Protein AF-A0A261BHY6-F1 (afdb_monomer_lite)

pLDDT: mean 87.24, std 13.7, range [40.22, 97.81]

Organism: NCBI:txid1503980

InterPro domains:
  IPR004345 TB2/DP1/HVA22 [PF03134] (85-128)

Sequence (144 aa):
MSKSELEVQVWFVNLIHDQKYITARWAKRYSKITGVEVEMLVKATILFIIGLLIVLKEPHYLANGLLVVVPIILTYLEPSERPATGIMFIYWTLFGVSVVFDRILEYIPLYYIFKLAAFIALFLPPSNPTIELIHKKINNIPEK

Structure (mmCIF, N/CA/C/O backbone):
data_AF-A0A261BHY6-F1
#
_entry.id   AF-A0A261BHY6-F1
#
loop_
_atom_site.group_PDB
_atom_site.id
_atom_site.type_symbol
_atom_site.label_atom_id
_atom_site.label_alt_id
_atom_site.label_comp_id
_atom_site.label_asym_id
_atom_site.label_entity_id
_atom_site.label_seq_id
_atom_site.pdbx_PDB_ins_code
_atom_site.Cartn_x
_atom_site.Cartn_y
_atom_site.Cartn_z
_atom_site.occupancy
_atom_site.B_iso_or_equiv
_atom_site.auth_seq_id
_atom_site.auth_comp_id
_atom_site.auth_asym_id
_atom_site.auth_atom_id
_atom_site.pdbx_PDB_model_num
ATOM 1 N N . MET A 1 1 ? 12.546 16.339 16.538 1.00 58.44 1 MET A N 1
ATOM 2 C CA . MET A 1 1 ? 11.357 15.981 15.748 1.00 58.44 1 MET A CA 1
ATOM 3 C C . MET A 1 1 ? 10.576 17.255 15.497 1.00 58.44 1 MET A C 1
ATOM 5 O O . MET A 1 1 ? 10.274 17.961 16.454 1.00 58.44 1 MET A O 1
ATOM 9 N N . SER A 1 2 ? 10.376 17.620 14.238 1.00 80.62 2 SER A N 1
ATOM 10 C CA . SER A 1 2 ? 9.628 18.816 13.852 1.00 80.62 2 SER A CA 1
ATOM 11 C C . SER A 1 2 ? 8.127 18.615 14.095 1.00 80.62 2 SER A C 1
ATOM 13 O O . SER A 1 2 ? 7.642 17.488 14.209 1.00 80.62 2 SER A O 1
ATOM 15 N N . LYS A 1 3 ? 7.371 19.714 14.187 1.00 74.81 3 LYS A N 1
ATOM 16 C CA . LYS A 1 3 ? 5.918 19.664 14.412 1.00 74.81 3 LYS A CA 1
ATOM 17 C C . LYS A 1 3 ? 5.189 18.842 13.334 1.00 74.81 3 LYS A C 1
ATOM 19 O O . LYS A 1 3 ? 4.287 18.082 13.665 1.00 74.81 3 LYS A O 1
ATOM 24 N N . SER A 1 4 ? 5.627 18.936 12.078 1.00 78.12 4 SER A N 1
ATOM 25 C CA . SER A 1 4 ? 5.055 18.182 10.956 1.00 78.12 4 SER A CA 1
ATOM 26 C C . SER A 1 4 ? 5.331 16.676 11.037 1.00 78.12 4 SER A C 1
ATOM 28 O O . SER A 1 4 ? 4.453 15.878 10.724 1.00 78.12 4 SER A O 1
ATOM 30 N N . GLU A 1 5 ? 6.517 16.262 11.492 1.00 77.81 5 GLU A N 1
ATOM 31 C CA . GLU A 1 5 ? 6.839 14.839 11.693 1.00 77.81 5 GLU A CA 1
ATOM 32 C C . GLU A 1 5 ? 5.929 14.196 12.748 1.00 77.81 5 GLU A C 1
ATOM 34 O O . GLU A 1 5 ? 5.466 13.070 12.564 1.00 77.81 5 GLU A O 1
ATOM 39 N N . LEU A 1 6 ? 5.642 14.921 13.834 1.00 82.94 6 LEU A N 1
ATOM 40 C CA . LEU A 1 6 ? 4.745 14.455 14.892 1.00 82.94 6 LEU A CA 1
ATOM 41 C C . LEU A 1 6 ? 3.302 14.305 14.381 1.00 82.94 6 LEU A C 1
ATOM 43 O O . LEU A 1 6 ? 2.653 13.303 14.671 1.00 82.94 6 LEU A O 1
ATOM 47 N N . GLU A 1 7 ? 2.814 15.263 13.588 1.00 82.56 7 GLU A N 1
ATOM 48 C CA . GLU A 1 7 ? 1.474 15.214 12.983 1.00 82.56 7 GLU A CA 1
ATOM 49 C C . GLU A 1 7 ? 1.303 13.990 12.071 1.00 82.56 7 GLU A C 1
ATOM 51 O O . GLU A 1 7 ? 0.303 13.277 12.169 1.00 82.56 7 GLU A O 1
ATOM 56 N N . VAL A 1 8 ? 2.306 13.690 11.239 1.00 80.88 8 VAL A N 1
ATOM 57 C CA . VAL A 1 8 ? 2.289 12.515 10.355 1.00 80.88 8 VAL A CA 1
ATOM 58 C C . VAL A 1 8 ? 2.283 11.213 11.158 1.00 80.88 8 VAL A C 1
ATOM 60 O O . VAL A 1 8 ? 1.516 10.306 10.837 1.00 80.88 8 VAL A O 1
ATOM 63 N N . GLN A 1 9 ? 3.092 11.112 12.217 1.00 83.69 9 GLN A N 1
ATOM 64 C CA . GLN A 1 9 ? 3.111 9.919 13.070 1.00 83.69 9 GLN A CA 1
ATOM 65 C C . GLN A 1 9 ? 1.760 9.677 13.743 1.00 83.69 9 GLN A C 1
ATOM 67 O O . GLN A 1 9 ? 1.243 8.563 13.686 1.00 83.69 9 GLN A O 1
ATOM 72 N N . VAL A 1 10 ? 1.161 10.717 14.330 1.00 86.94 10 VAL A N 1
ATOM 73 C CA . VAL A 1 10 ? -0.161 10.619 14.967 1.00 86.94 10 VAL A CA 1
ATOM 74 C C . VAL A 1 10 ? -1.222 10.207 13.950 1.00 86.94 10 VAL A C 1
ATOM 76 O O . VAL A 1 10 ? -2.037 9.330 14.232 1.00 86.94 10 VAL A O 1
ATOM 79 N N . TRP A 1 11 ? -1.190 10.783 12.746 1.00 87.31 11 TRP A N 1
ATOM 80 C CA . TRP A 1 11 ? -2.102 10.399 11.674 1.00 87.31 11 TRP A CA 1
ATOM 81 C C . TRP A 1 11 ? -1.965 8.916 11.294 1.00 87.31 11 TRP A C 1
ATOM 83 O O . TRP A 1 11 ? -2.973 8.213 11.219 1.00 87.31 11 TRP A O 1
ATOM 93 N N . PHE A 1 12 ? -0.737 8.411 11.130 1.00 86.62 12 PHE A N 1
ATOM 94 C CA . PHE A 1 12 ? -0.500 6.993 10.843 1.00 86.62 12 PHE A CA 1
ATOM 95 C C . PHE A 1 12 ? -0.985 6.079 11.972 1.00 86.62 12 PHE A C 1
ATOM 97 O O . PHE A 1 12 ? -1.636 5.073 11.695 1.00 86.62 12 PHE A O 1
ATOM 104 N N . VAL A 1 13 ? -0.703 6.423 13.234 1.00 89.88 13 VAL A N 1
ATOM 105 C CA . VAL A 1 13 ? -1.152 5.644 14.401 1.00 89.88 13 VAL A CA 1
ATOM 106 C C . VAL A 1 13 ? -2.677 5.591 14.466 1.00 89.88 13 VAL A C 1
ATOM 108 O O . VAL A 1 13 ? -3.242 4.523 14.708 1.00 89.88 13 VAL A O 1
ATOM 111 N N . ASN A 1 14 ? -3.353 6.707 14.190 1.00 91.06 14 ASN A N 1
ATOM 112 C CA . ASN A 1 14 ? -4.811 6.741 14.117 1.00 91.06 14 ASN A CA 1
ATOM 113 C C . ASN A 1 14 ? -5.331 5.844 12.988 1.00 91.06 14 ASN A C 1
ATOM 115 O O . ASN A 1 14 ? -6.257 5.065 13.207 1.00 91.06 14 ASN A O 1
ATOM 119 N N . LEU A 1 15 ? -4.705 5.892 11.809 1.00 90.25 15 LEU A N 1
ATOM 120 C CA . LEU A 1 15 ? -5.120 5.105 10.649 1.00 90.25 15 LEU A CA 1
ATOM 121 C C . LEU A 1 15 ? -5.040 3.593 10.900 1.00 90.25 15 LEU A C 1
ATOM 123 O O . LEU A 1 15 ? -5.982 2.868 10.590 1.00 90.25 15 LEU A O 1
ATOM 127 N N . ILE A 1 16 ? -3.941 3.103 11.482 1.00 93.06 16 ILE A N 1
ATOM 128 C CA . ILE A 1 16 ? -3.753 1.660 11.728 1.00 93.06 16 ILE A CA 1
ATOM 129 C C . ILE A 1 16 ? -4.654 1.116 12.848 1.00 93.06 16 ILE A C 1
ATOM 131 O O . ILE A 1 16 ? -4.817 -0.099 12.965 1.00 93.06 16 ILE A O 1
ATOM 135 N N . HIS A 1 17 ? -5.233 1.994 13.673 1.00 94.00 17 HIS A N 1
ATOM 136 C CA . HIS A 1 17 ? -6.181 1.622 14.723 1.00 94.00 17 HIS A CA 1
ATOM 137 C C . HIS A 1 17 ? -7.643 1.847 14.317 1.00 94.00 17 HIS A C 1
ATOM 139 O O . HIS A 1 17 ? -8.530 1.234 14.921 1.00 94.00 17 HIS A O 1
ATOM 145 N N . ASP A 1 18 ? -7.908 2.647 13.281 1.00 93.06 18 ASP A N 1
ATOM 146 C CA . ASP A 1 18 ? -9.252 2.931 12.785 1.00 93.06 18 ASP A CA 1
ATOM 147 C C . ASP A 1 18 ? -9.890 1.684 12.155 1.00 93.06 18 ASP A C 1
ATOM 149 O O . ASP A 1 18 ? -9.636 1.312 11.011 1.00 93.06 18 ASP A O 1
ATOM 153 N N . GLN A 1 19 ? -10.772 1.041 12.924 1.00 92.62 19 GLN A N 1
ATOM 154 C CA . GLN A 1 19 ? -11.451 -0.201 12.546 1.00 92.62 19 GLN A CA 1
ATOM 155 C C . GLN A 1 19 ? -12.427 -0.040 11.373 1.00 92.62 19 GLN A C 1
ATOM 157 O O . GLN A 1 19 ? -12.955 -1.048 10.889 1.00 92.62 19 GLN A O 1
ATOM 162 N N . LYS A 1 20 ? -12.636 1.192 10.889 1.00 91.06 20 LYS A N 1
ATOM 163 C CA . LYS A 1 20 ? -13.250 1.440 9.588 1.00 91.06 20 LYS A CA 1
ATOM 164 C C . LYS A 1 20 ? -12.496 0.724 8.466 1.00 91.06 20 LYS A C 1
ATOM 166 O O . LYS A 1 20 ? -13.158 0.257 7.549 1.00 91.06 20 LYS A O 1
ATOM 171 N N . TYR A 1 21 ? -11.168 0.602 8.555 1.00 91.00 21 TYR A N 1
ATOM 172 C CA . TYR A 1 21 ? -10.341 -0.002 7.509 1.00 91.00 21 TYR A CA 1
ATOM 173 C C . TYR A 1 21 ? -10.043 -1.487 7.759 1.00 91.00 21 TYR A C 1
ATOM 175 O O . TYR A 1 21 ? -9.700 -1.895 8.876 1.00 91.00 21 TYR A O 1
ATOM 183 N N . ILE A 1 22 ? -10.094 -2.306 6.706 1.00 92.38 22 ILE A N 1
ATOM 184 C CA . ILE A 1 22 ? -9.840 -3.752 6.765 1.00 92.38 22 ILE A CA 1
ATOM 185 C C . ILE A 1 22 ? -8.436 -4.065 7.283 1.00 92.38 22 ILE A C 1
ATOM 187 O O . ILE A 1 22 ? -8.251 -5.012 8.047 1.00 92.38 22 ILE A O 1
ATOM 191 N N . THR A 1 23 ? -7.449 -3.244 6.932 1.00 92.25 23 THR A N 1
ATOM 192 C CA . THR A 1 23 ? -6.058 -3.391 7.378 1.00 92.25 23 THR A CA 1
ATOM 193 C C . THR A 1 23 ? -5.926 -3.239 8.894 1.00 92.25 23 THR A C 1
ATOM 195 O O . THR A 1 23 ? -5.244 -4.041 9.533 1.00 92.25 23 THR A O 1
ATOM 198 N N . ALA A 1 24 ? -6.642 -2.287 9.497 1.00 94.38 24 ALA A N 1
ATOM 199 C CA . ALA A 1 24 ? -6.687 -2.092 10.944 1.00 94.38 24 ALA A CA 1
ATOM 200 C C . ALA A 1 24 ? -7.439 -3.228 11.658 1.00 94.38 24 ALA A C 1
ATOM 202 O O . ALA A 1 24 ? -7.037 -3.664 12.744 1.00 94.38 24 ALA A O 1
ATOM 203 N N . ARG A 1 25 ? -8.517 -3.750 11.050 1.00 95.50 25 ARG A N 1
ATOM 204 C CA . ARG A 1 25 ? -9.233 -4.931 11.568 1.00 95.50 25 ARG A CA 1
ATOM 205 C C . ARG A 1 25 ? -8.351 -6.176 11.540 1.00 95.50 25 ARG A C 1
ATOM 207 O O . ARG A 1 25 ? -8.296 -6.913 12.527 1.00 95.50 25 ARG A O 1
ATOM 214 N N . TRP A 1 26 ? -7.631 -6.388 10.439 1.00 95.56 26 TRP A N 1
ATOM 215 C CA . TRP A 1 26 ? -6.643 -7.454 10.301 1.00 95.56 26 TRP A CA 1
ATOM 216 C C . TRP A 1 26 ? -5.567 -7.332 11.384 1.00 95.56 26 TRP A C 1
ATOM 218 O O . TRP A 1 26 ? -5.373 -8.271 12.157 1.00 95.56 26 TRP A O 1
ATOM 228 N N . ALA A 1 27 ? -4.952 -6.156 11.528 1.00 96.31 27 ALA A N 1
ATOM 229 C CA . ALA A 1 27 ? -3.875 -5.954 12.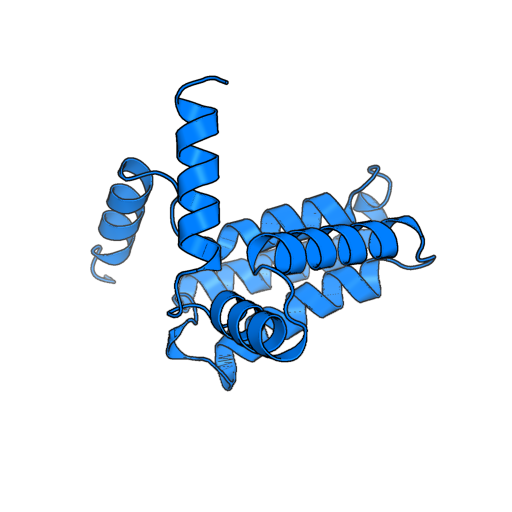490 1.00 96.31 27 ALA A CA 1
ATOM 230 C C . ALA A 1 27 ? -4.340 -6.196 13.935 1.00 96.31 27 ALA A C 1
ATOM 232 O O . ALA A 1 27 ? -3.687 -6.920 14.686 1.00 96.31 27 ALA A O 1
ATOM 233 N N . LYS A 1 28 ? -5.525 -5.692 14.310 1.00 97.06 28 LYS A N 1
ATOM 234 C CA . LYS A 1 28 ? -6.132 -5.949 15.626 1.00 97.06 28 LYS A CA 1
ATOM 235 C C . LYS A 1 28 ? -6.423 -7.433 15.855 1.00 97.06 28 LYS A C 1
ATOM 237 O O . LYS A 1 28 ? -6.204 -7.936 16.956 1.00 97.06 28 LYS A O 1
ATOM 242 N N . ARG A 1 29 ? -6.929 -8.146 14.843 1.00 96.88 29 ARG A N 1
ATOM 243 C CA . ARG A 1 29 ? -7.228 -9.582 14.945 1.00 96.88 29 ARG A CA 1
ATOM 244 C C . ARG A 1 29 ? -5.961 -10.393 15.201 1.00 96.88 29 ARG A C 1
ATOM 246 O O . ARG A 1 29 ? -5.954 -11.214 16.111 1.00 96.88 29 ARG A O 1
ATOM 253 N N . TYR A 1 30 ? -4.899 -10.147 14.440 1.00 96.19 30 TYR A N 1
ATOM 254 C CA . TYR A 1 30 ? -3.641 -10.877 14.599 1.00 96.19 30 TYR A CA 1
ATOM 255 C C . TYR A 1 30 ? -2.864 -10.461 15.848 1.00 96.19 30 TYR A C 1
ATOM 257 O O . TYR A 1 30 ? -2.272 -11.321 16.497 1.00 96.19 30 TYR A O 1
ATOM 265 N N . SER A 1 31 ? -2.939 -9.192 16.250 1.00 97.44 31 SER A N 1
ATOM 266 C CA . SER A 1 31 ? -2.418 -8.726 17.538 1.00 97.44 31 SER A CA 1
ATOM 267 C C . SER A 1 31 ? -3.027 -9.512 18.708 1.00 97.44 31 SER A C 1
ATOM 269 O O . SER A 1 31 ? -2.298 -10.034 19.546 1.00 97.44 31 SER A O 1
ATOM 271 N N . LYS A 1 32 ? -4.352 -9.731 18.711 1.00 97.06 32 LYS A N 1
ATOM 272 C CA . LYS A 1 32 ? -5.025 -10.550 19.738 1.00 97.06 32 LYS A CA 1
ATOM 273 C C . LYS A 1 32 ? -4.590 -12.017 19.753 1.00 97.06 32 LYS A C 1
ATOM 275 O O . LYS A 1 32 ? -4.605 -12.630 20.812 1.00 97.06 32 LYS A O 1
ATOM 280 N N . ILE A 1 33 ? -4.262 -12.585 18.594 1.00 97.00 33 ILE A N 1
ATOM 281 C CA . ILE A 1 33 ? -3.860 -13.997 18.472 1.00 97.00 33 ILE A CA 1
ATOM 282 C C . ILE A 1 33 ? -2.406 -14.190 18.912 1.00 97.00 33 ILE A C 1
ATOM 284 O O . ILE A 1 33 ? -2.083 -15.170 19.571 1.00 97.00 33 ILE A O 1
ATOM 288 N N . THR A 1 34 ? -1.528 -13.267 18.525 1.00 95.69 34 THR A N 1
ATOM 289 C CA . THR A 1 34 ? -0.075 -13.389 18.719 1.00 95.69 34 THR A CA 1
ATOM 290 C C . THR A 1 34 ? 0.421 -12.752 20.016 1.00 95.69 34 THR A C 1
ATOM 292 O O . THR A 1 34 ? 1.535 -13.040 20.438 1.00 95.69 34 THR A O 1
ATOM 295 N N . GLY A 1 35 ? -0.371 -11.868 20.633 1.00 95.75 35 GLY A N 1
ATOM 296 C CA . GLY A 1 35 ? 0.061 -11.028 21.752 1.00 95.75 35 GLY A CA 1
ATOM 297 C C . GLY A 1 35 ? 0.985 -9.874 21.344 1.00 95.75 35 GLY A C 1
ATOM 298 O O . GLY A 1 35 ? 1.433 -9.126 22.207 1.00 95.75 35 GLY A O 1
ATOM 299 N N . VAL A 1 36 ? 1.272 -9.710 20.048 1.00 96.12 36 VAL A N 1
ATOM 300 C CA . VAL A 1 36 ? 2.134 -8.643 19.521 1.00 96.12 36 VAL A CA 1
ATOM 301 C C . VAL A 1 36 ? 1.340 -7.348 19.380 1.00 96.12 36 VAL A C 1
ATOM 303 O O . VAL A 1 36 ? 0.177 -7.363 18.976 1.00 96.12 36 VAL A O 1
ATOM 306 N N . GLU A 1 37 ? 1.963 -6.210 19.674 1.00 96.31 37 GLU A N 1
ATOM 307 C CA . GLU A 1 37 ? 1.353 -4.891 19.488 1.00 96.31 37 GLU A CA 1
ATOM 308 C C . GLU A 1 37 ? 0.985 -4.628 18.017 1.00 96.31 37 GLU A C 1
ATOM 310 O O . GLU A 1 37 ? 1.731 -4.973 17.097 1.00 96.31 37 GLU A O 1
ATOM 315 N N . VAL A 1 38 ? -0.154 -3.963 17.790 1.00 95.69 38 VAL A N 1
ATOM 316 C CA . VAL A 1 38 ? -0.666 -3.626 16.446 1.00 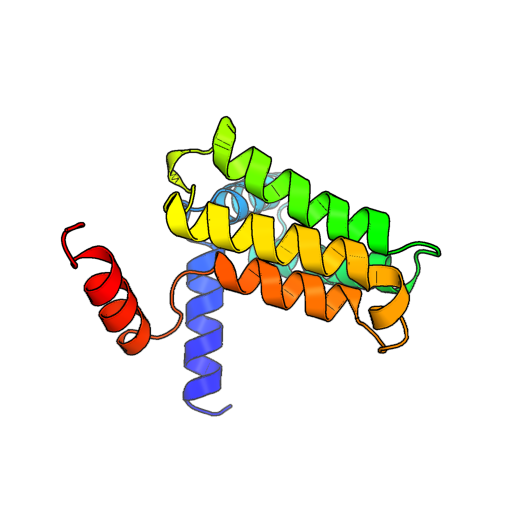95.69 38 VAL A CA 1
ATOM 317 C C . VAL A 1 38 ? 0.380 -2.880 15.616 1.00 95.69 38 VAL A C 1
ATOM 319 O O . VAL A 1 38 ? 0.629 -3.239 14.466 1.00 95.69 38 VAL A O 1
ATOM 322 N N . GLU A 1 39 ? 1.037 -1.880 16.206 1.00 94.75 39 GLU A N 1
ATOM 323 C CA . GLU A 1 39 ? 2.088 -1.110 15.539 1.00 94.75 39 GLU A CA 1
ATOM 324 C C . GLU A 1 39 ? 3.260 -1.973 15.083 1.00 94.75 39 GLU A C 1
ATOM 326 O O . GLU A 1 39 ? 3.734 -1.826 13.955 1.00 94.75 39 GLU A O 1
ATOM 331 N N . MET A 1 40 ? 3.731 -2.872 15.950 1.00 95.38 40 MET A N 1
ATOM 332 C CA . MET A 1 40 ? 4.843 -3.763 15.636 1.00 95.38 40 MET A CA 1
ATOM 333 C C . MET A 1 40 ? 4.458 -4.730 14.519 1.00 95.38 40 MET A C 1
ATOM 335 O O . MET A 1 40 ? 5.235 -4.923 13.587 1.00 95.38 40 MET A O 1
ATOM 339 N N . LEU A 1 41 ? 3.244 -5.277 14.566 1.00 96.50 41 LEU A N 1
ATOM 340 C CA . LEU A 1 41 ? 2.729 -6.192 13.553 1.00 96.50 41 LEU A CA 1
ATOM 341 C C . LEU A 1 41 ? 2.633 -5.522 12.171 1.00 96.50 41 LEU A C 1
ATOM 343 O O . LEU A 1 41 ? 3.073 -6.092 11.169 1.00 96.50 41 LEU A O 1
ATOM 347 N N . VAL A 1 42 ? 2.123 -4.289 12.113 1.00 95.88 42 VAL A N 1
ATOM 348 C CA . VAL A 1 42 ? 2.055 -3.510 10.867 1.00 95.88 42 VAL A CA 1
ATOM 349 C C . VAL A 1 42 ? 3.458 -3.173 10.354 1.00 95.88 42 VAL A C 1
ATOM 351 O O . VAL A 1 42 ? 3.752 -3.436 9.188 1.00 95.88 42 VAL A O 1
ATOM 354 N N . LYS A 1 43 ? 4.352 -2.662 11.214 1.00 95.69 43 LYS A N 1
ATOM 355 C CA . LYS A 1 43 ? 5.745 -2.342 10.846 1.00 95.69 43 LYS A CA 1
ATOM 356 C C . LYS A 1 43 ? 6.486 -3.576 10.322 1.00 95.69 43 LYS A C 1
ATOM 358 O O . LYS A 1 43 ? 7.132 -3.497 9.279 1.00 95.69 43 LYS A O 1
ATOM 363 N N . ALA A 1 44 ? 6.347 -4.719 10.994 1.00 96.50 44 ALA A N 1
ATOM 364 C CA . ALA A 1 44 ? 6.955 -5.981 10.581 1.00 96.50 44 ALA A CA 1
ATOM 365 C C . ALA A 1 44 ? 6.424 -6.456 9.222 1.00 96.50 44 ALA A C 1
ATOM 367 O O . ALA A 1 44 ? 7.203 -6.892 8.381 1.00 96.50 44 ALA A O 1
ATOM 368 N N . THR A 1 45 ? 5.121 -6.312 8.973 1.00 96.12 45 THR A N 1
ATOM 369 C CA . THR A 1 45 ? 4.502 -6.680 7.689 1.00 96.12 45 THR A CA 1
ATOM 370 C C . THR A 1 45 ? 5.007 -5.804 6.547 1.00 96.12 45 THR A C 1
ATOM 372 O O . THR A 1 45 ? 5.375 -6.319 5.493 1.00 96.12 45 THR A O 1
ATOM 375 N N . ILE A 1 46 ? 5.084 -4.486 6.761 1.00 95.88 46 ILE A N 1
ATOM 376 C CA . ILE A 1 46 ? 5.636 -3.545 5.777 1.00 95.88 46 ILE A CA 1
ATOM 377 C C . ILE A 1 46 ? 7.098 -3.893 5.481 1.00 95.88 46 ILE A C 1
ATOM 379 O O . ILE A 1 46 ? 7.475 -4.013 4.316 1.00 95.88 46 ILE A O 1
ATOM 383 N N . LEU A 1 47 ? 7.909 -4.104 6.522 1.00 97.50 47 LEU A N 1
ATOM 384 C CA . LEU A 1 47 ? 9.320 -4.451 6.370 1.00 97.50 47 LEU A CA 1
ATOM 385 C C . LEU A 1 47 ? 9.503 -5.787 5.641 1.00 97.50 47 LEU A C 1
ATOM 387 O O . LEU A 1 47 ? 10.380 -5.903 4.790 1.00 97.50 47 LEU A O 1
ATOM 391 N N . PHE A 1 48 ? 8.653 -6.771 5.932 1.00 97.69 48 PHE A N 1
ATOM 392 C CA . PHE A 1 48 ? 8.664 -8.065 5.261 1.00 97.69 48 PHE A CA 1
ATOM 393 C C . PHE A 1 48 ? 8.359 -7.930 3.764 1.00 97.69 48 PHE A C 1
ATOM 395 O O . PHE A 1 48 ? 9.107 -8.455 2.944 1.00 97.69 48 PHE A O 1
ATOM 402 N N . ILE A 1 49 ? 7.321 -7.171 3.392 1.00 97.62 49 ILE A N 1
ATOM 403 C CA . ILE A 1 49 ? 6.983 -6.916 1.983 1.00 97.62 49 ILE A CA 1
ATOM 404 C C . ILE A 1 49 ? 8.130 -6.186 1.273 1.00 97.62 49 ILE A C 1
ATOM 406 O O . ILE A 1 49 ? 8.524 -6.594 0.183 1.00 97.62 49 ILE A O 1
ATOM 410 N N . ILE A 1 50 ? 8.705 -5.151 1.894 1.00 97.50 50 ILE A N 1
ATOM 411 C CA . ILE A 1 50 ? 9.864 -4.430 1.345 1.00 97.50 50 ILE A CA 1
ATOM 412 C C . ILE A 1 50 ? 11.050 -5.381 1.147 1.00 97.50 50 ILE A C 1
ATOM 414 O O . ILE A 1 50 ? 11.659 -5.383 0.080 1.00 97.50 50 ILE A O 1
ATOM 418 N N . GLY A 1 51 ? 11.350 -6.223 2.137 1.00 97.44 51 GLY A N 1
ATOM 419 C CA . GLY A 1 51 ? 12.416 -7.219 2.048 1.00 97.44 51 GLY A CA 1
ATOM 420 C C . GLY A 1 51 ? 12.203 -8.198 0.893 1.00 97.44 51 GLY A C 1
ATOM 421 O O . GLY A 1 51 ? 13.128 -8.445 0.121 1.00 97.44 51 GLY A O 1
ATOM 422 N N . LEU A 1 52 ? 10.976 -8.698 0.712 1.00 97.81 52 LEU A N 1
ATOM 423 C CA . LEU A 1 52 ? 10.639 -9.559 -0.424 1.00 97.81 52 LEU A CA 1
ATOM 424 C C . LEU A 1 52 ? 10.859 -8.848 -1.764 1.00 97.81 52 LEU A C 1
ATOM 426 O O . LEU A 1 52 ? 11.457 -9.429 -2.664 1.00 97.81 52 LEU A O 1
ATOM 430 N N . LEU A 1 53 ? 10.439 -7.589 -1.898 1.00 96.69 53 LEU A N 1
ATOM 431 C CA . LEU A 1 53 ? 10.623 -6.821 -3.136 1.00 96.69 53 LEU A CA 1
ATOM 432 C C . LEU A 1 53 ? 12.096 -6.579 -3.489 1.00 96.69 53 LEU A C 1
ATOM 434 O O . LEU A 1 53 ? 12.404 -6.379 -4.659 1.00 96.69 53 LEU A O 1
ATOM 438 N N . ILE A 1 54 ? 12.992 -6.593 -2.502 1.00 95.88 54 ILE A N 1
ATOM 439 C CA . ILE A 1 54 ? 14.436 -6.434 -2.715 1.00 95.88 54 ILE A CA 1
ATOM 440 C C . ILE A 1 54 ? 15.088 -7.758 -3.139 1.00 95.88 54 ILE A C 1
ATOM 442 O O . ILE A 1 54 ? 16.010 -7.754 -3.949 1.00 95.88 54 ILE A O 1
ATOM 446 N N . VAL A 1 55 ? 14.644 -8.886 -2.577 1.00 96.12 55 VAL A N 1
ATOM 447 C CA . VAL A 1 55 ? 15.332 -10.184 -2.722 1.00 96.12 55 VAL A CA 1
ATOM 448 C C . VAL A 1 55 ? 14.768 -11.037 -3.864 1.00 96.12 55 VAL A C 1
ATOM 450 O O . VAL A 1 55 ? 15.471 -11.892 -4.407 1.00 96.12 55 VAL A O 1
ATOM 453 N N . LEU A 1 56 ? 13.500 -10.847 -4.238 1.00 95.25 56 LEU A N 1
ATOM 454 C CA . LEU A 1 56 ? 12.878 -11.606 -5.322 1.00 95.25 56 LEU A CA 1
ATOM 455 C C . LEU A 1 56 ? 13.548 -11.311 -6.671 1.00 95.25 56 LEU A C 1
ATOM 457 O O . LEU A 1 56 ? 13.839 -10.167 -6.996 1.00 95.25 56 LEU A O 1
ATOM 461 N N . LYS A 1 57 ? 13.716 -12.356 -7.493 1.00 93.75 57 LYS A N 1
ATOM 462 C CA . LYS A 1 57 ? 14.234 -12.224 -8.868 1.00 93.75 57 LYS A CA 1
ATOM 463 C C . LYS A 1 57 ? 13.290 -11.452 -9.787 1.00 93.75 57 LYS A C 1
ATOM 465 O O . LYS A 1 57 ? 13.742 -10.782 -10.699 1.00 93.75 57 LYS A O 1
ATOM 470 N N . GLU A 1 58 ? 11.989 -11.590 -9.553 1.00 93.94 58 GLU A N 1
ATOM 471 C CA . GLU A 1 58 ? 10.929 -10.982 -10.359 1.00 93.94 58 GLU A CA 1
ATOM 472 C C . GLU A 1 58 ? 9.936 -10.273 -9.415 1.00 93.94 58 GLU A C 1
ATOM 474 O O . GLU A 1 58 ? 8.833 -10.771 -9.164 1.00 93.94 58 GLU A O 1
ATOM 479 N N . PRO A 1 59 ? 10.334 -9.137 -8.809 1.00 94.56 59 PRO A N 1
ATOM 480 C CA . PRO A 1 59 ? 9.544 -8.449 -7.781 1.00 94.56 59 PRO A CA 1
ATOM 481 C C . PRO A 1 59 ? 8.230 -7.860 -8.319 1.00 94.56 59 PRO A C 1
ATOM 483 O O . PRO A 1 59 ? 7.293 -7.626 -7.549 1.00 94.56 59 PRO A O 1
ATOM 486 N N . HIS A 1 60 ? 8.119 -7.690 -9.640 1.00 94.81 60 HIS A N 1
ATOM 487 C CA . HIS A 1 60 ? 6.916 -7.207 -10.312 1.00 94.81 60 HIS A CA 1
ATOM 488 C C . HIS A 1 60 ? 5.689 -8.090 -10.062 1.00 94.81 60 HIS A C 1
ATOM 490 O O . HIS A 1 60 ? 4.592 -7.557 -9.914 1.00 94.81 60 HIS A O 1
ATOM 496 N N . TYR A 1 61 ? 5.848 -9.416 -9.948 1.00 95.50 61 TYR A N 1
ATOM 497 C CA . TYR A 1 61 ? 4.720 -10.308 -9.655 1.00 95.50 61 TYR A CA 1
ATOM 498 C C . TYR A 1 61 ? 4.100 -10.006 -8.291 1.00 95.50 61 TYR A C 1
ATOM 500 O O . TYR A 1 61 ? 2.878 -9.934 -8.172 1.00 95.50 61 TYR A O 1
ATOM 508 N N . LEU A 1 62 ? 4.935 -9.785 -7.270 1.00 96.75 62 LEU A N 1
ATOM 509 C CA . LEU A 1 62 ? 4.462 -9.437 -5.933 1.00 96.75 62 LEU A CA 1
ATOM 510 C C . LEU A 1 62 ? 3.837 -8.038 -5.926 1.00 96.75 62 LEU A C 1
ATOM 512 O O . LEU A 1 62 ? 2.715 -7.874 -5.450 1.00 96.75 62 LEU A O 1
ATOM 516 N N . ALA A 1 63 ? 4.534 -7.040 -6.476 1.00 96.69 63 ALA A N 1
ATOM 517 C CA . ALA A 1 63 ? 4.057 -5.660 -6.479 1.00 96.69 63 ALA A CA 1
ATOM 518 C C . ALA A 1 63 ? 2.738 -5.508 -7.251 1.00 96.69 63 ALA A C 1
ATOM 520 O O . ALA A 1 63 ? 1.759 -4.997 -6.710 1.00 96.69 63 ALA A O 1
ATOM 521 N N . ASN A 1 64 ? 2.679 -6.005 -8.487 1.00 97.19 64 ASN A N 1
ATOM 522 C CA . ASN A 1 64 ? 1.476 -5.926 -9.313 1.00 97.19 64 ASN A CA 1
ATOM 523 C C . ASN A 1 64 ? 0.354 -6.796 -8.747 1.00 97.19 64 ASN A C 1
ATOM 525 O O . ASN A 1 64 ? -0.798 -6.378 -8.763 1.00 97.19 64 ASN A O 1
ATOM 529 N N . GLY A 1 65 ? 0.682 -7.968 -8.197 1.00 97.31 65 GLY A N 1
ATOM 530 C CA . GLY A 1 65 ? -0.288 -8.832 -7.531 1.00 97.31 65 GLY A CA 1
ATOM 531 C C . GLY A 1 65 ? -0.973 -8.124 -6.363 1.00 97.31 65 GLY A C 1
ATOM 532 O O . GLY A 1 65 ? -2.200 -8.101 -6.302 1.00 97.31 65 GLY A O 1
ATOM 533 N N . LEU A 1 66 ? -0.208 -7.473 -5.482 1.00 96.12 66 LEU A N 1
ATOM 534 C CA . LEU A 1 66 ? -0.762 -6.683 -4.376 1.00 96.12 66 LEU A CA 1
ATOM 535 C C . LEU A 1 66 ? -1.639 -5.528 -4.880 1.00 96.12 66 LEU A C 1
ATOM 537 O O . LEU A 1 66 ? -2.733 -5.318 -4.356 1.00 96.12 66 LEU A O 1
ATOM 541 N N . LEU A 1 67 ? -1.192 -4.825 -5.926 1.00 96.56 67 LEU A N 1
ATOM 542 C CA . LEU A 1 67 ? -1.945 -3.741 -6.560 1.00 96.56 67 LEU A CA 1
ATOM 543 C C . LEU A 1 67 ? -3.214 -4.221 -7.281 1.00 96.56 67 LEU A C 1
ATOM 545 O O . LEU A 1 67 ? -4.140 -3.450 -7.452 1.00 96.56 67 LEU A O 1
ATOM 549 N N . VAL A 1 68 ? -3.336 -5.492 -7.646 1.00 96.38 68 VAL A N 1
ATOM 550 C CA . VAL A 1 68 ? -4.596 -6.029 -8.188 1.00 96.38 68 VAL A CA 1
ATOM 551 C C . VAL A 1 68 ? -5.504 -6.538 -7.070 1.00 96.38 68 VAL A C 1
ATOM 553 O O . VAL A 1 68 ? -6.699 -6.237 -7.039 1.00 96.38 68 VAL A O 1
ATOM 556 N N . VAL A 1 69 ? -4.943 -7.303 -6.135 1.00 95.19 69 VAL A N 1
ATOM 557 C CA . VAL A 1 69 ? -5.705 -7.990 -5.087 1.00 95.19 69 VAL A CA 1
ATOM 558 C C . VAL A 1 69 ? -6.356 -6.999 -4.130 1.00 95.19 69 VAL A C 1
ATOM 560 O O . VAL A 1 69 ? -7.528 -7.171 -3.802 1.00 95.19 69 VAL A O 1
ATOM 563 N N . VAL A 1 70 ? -5.651 -5.945 -3.704 1.00 91.88 70 VAL A N 1
ATOM 564 C CA . VAL A 1 70 ? -6.208 -4.975 -2.747 1.00 91.88 70 VAL A CA 1
ATOM 565 C C . VAL A 1 70 ? -7.459 -4.278 -3.311 1.00 91.88 70 VAL A C 1
ATOM 567 O O . VAL A 1 70 ? -8.505 -4.360 -2.667 1.00 91.88 70 VAL A O 1
ATOM 570 N N . PRO A 1 71 ? -7.447 -3.680 -4.517 1.00 91.56 71 PRO A N 1
ATOM 571 C CA . PRO A 1 71 ? -8.654 -3.123 -5.129 1.00 91.56 71 PRO A CA 1
ATOM 572 C C . PRO A 1 71 ? -9.785 -4.135 -5.330 1.00 91.56 71 PRO A C 1
ATOM 574 O O . PRO A 1 71 ? -10.950 -3.763 -5.197 1.00 91.56 71 PRO A O 1
ATOM 577 N N . ILE A 1 72 ? -9.479 -5.402 -5.633 1.00 93.75 72 ILE A N 1
ATOM 578 C CA . ILE A 1 72 ? -10.492 -6.467 -5.733 1.00 93.75 72 ILE A CA 1
ATOM 579 C C . ILE A 1 72 ? -11.145 -6.714 -4.369 1.00 93.75 72 ILE A C 1
ATOM 581 O O . ILE A 1 72 ? -12.373 -6.752 -4.290 1.00 93.75 72 ILE A O 1
ATOM 585 N N . ILE A 1 73 ? -10.355 -6.817 -3.295 1.00 92.75 73 ILE A N 1
ATOM 586 C CA . ILE A 1 73 ? -10.870 -6.952 -1.924 1.00 92.75 73 ILE A CA 1
ATOM 587 C C . ILE A 1 73 ? -11.788 -5.770 -1.598 1.00 92.75 73 ILE A C 1
ATOM 589 O O . ILE A 1 73 ? -12.927 -5.983 -1.193 1.00 92.75 73 ILE A O 1
ATOM 593 N N . LEU A 1 74 ? -11.340 -4.537 -1.850 1.00 90.94 74 LEU A N 1
ATOM 594 C CA . LEU A 1 74 ? -12.144 -3.336 -1.601 1.00 90.94 74 LEU A CA 1
ATOM 595 C C . LEU A 1 74 ? -13.401 -3.277 -2.480 1.00 90.94 74 LEU A C 1
ATOM 597 O O . LEU A 1 74 ? -14.415 -2.731 -2.072 1.00 90.94 74 LEU A O 1
ATOM 601 N N . THR A 1 75 ? -13.368 -3.837 -3.688 1.00 90.62 75 THR A N 1
ATOM 602 C CA . THR A 1 75 ? -14.514 -3.792 -4.606 1.00 90.62 75 THR A CA 1
ATOM 603 C C . THR A 1 75 ? -15.586 -4.819 -4.257 1.00 90.62 75 THR A C 1
ATOM 605 O O . THR A 1 75 ? -16.770 -4.503 -4.358 1.00 90.62 75 THR A O 1
ATOM 608 N N . TYR A 1 76 ? -15.187 -6.034 -3.872 1.00 92.75 76 TYR A N 1
ATOM 609 C CA . TYR A 1 76 ? -16.105 -7.170 -3.752 1.00 92.75 76 TYR A CA 1
ATOM 610 C C . TYR A 1 76 ? -16.314 -7.668 -2.323 1.00 92.75 76 TYR A C 1
ATOM 612 O O . TYR A 1 76 ? -17.393 -8.170 -2.022 1.00 92.75 76 TYR A O 1
ATOM 620 N N . LEU A 1 77 ? -15.309 -7.557 -1.452 1.00 92.94 77 LEU A N 1
ATOM 621 C CA . LEU A 1 77 ? -15.382 -8.070 -0.080 1.00 92.94 77 LEU A CA 1
ATOM 622 C C . LEU A 1 77 ? -15.672 -6.962 0.933 1.00 92.94 77 LEU A C 1
ATOM 624 O O . LEU A 1 77 ? -16.409 -7.195 1.883 1.00 92.94 77 LEU A O 1
ATOM 628 N N . GLU A 1 78 ? -15.133 -5.764 0.709 1.00 92.38 78 GLU A N 1
ATOM 629 C CA . GLU A 1 78 ? -15.290 -4.607 1.600 1.00 92.38 78 GLU A CA 1
ATOM 630 C C . GLU A 1 78 ? -15.780 -3.362 0.836 1.00 92.38 78 GLU A C 1
ATOM 632 O O . GLU A 1 78 ? -15.115 -2.322 0.832 1.00 92.38 78 GLU A O 1
ATOM 637 N N . PRO A 1 79 ? -16.955 -3.428 0.177 1.00 89.19 79 PRO A N 1
ATOM 638 C CA . PRO A 1 79 ? -17.451 -2.347 -0.677 1.00 89.19 79 PRO A CA 1
ATOM 639 C C . PRO A 1 79 ? -17.692 -1.027 0.070 1.00 89.19 79 PRO A C 1
ATOM 641 O O . PRO A 1 79 ? -17.732 0.027 -0.558 1.00 89.19 79 PRO A O 1
ATOM 644 N N . SER A 1 80 ? -17.831 -1.061 1.399 1.00 88.69 80 SER A N 1
ATOM 645 C CA . SER A 1 80 ? -17.944 0.126 2.258 1.00 88.69 80 SER A CA 1
ATOM 646 C C . SER A 1 80 ? -16.654 0.954 2.335 1.00 88.69 80 SER A C 1
ATOM 648 O O . SER A 1 80 ? -16.709 2.142 2.650 1.00 88.69 80 SER A O 1
ATOM 650 N N . GLU A 1 81 ? -15.502 0.346 2.046 1.00 87.06 81 GLU A N 1
ATOM 651 C CA . GLU A 1 81 ? -14.183 0.991 2.020 1.00 87.06 81 GLU A CA 1
ATOM 652 C C . GLU A 1 81 ? -13.730 1.345 0.599 1.00 87.06 81 GLU A C 1
ATOM 654 O O . GLU A 1 81 ? -12.701 1.997 0.409 1.00 87.06 81 GLU A O 1
ATOM 659 N N . ARG A 1 82 ? -14.496 0.925 -0.412 1.00 86.50 82 ARG A N 1
ATOM 660 C CA . ARG A 1 82 ? -14.197 1.181 -1.816 1.00 86.50 82 ARG A CA 1
ATOM 661 C C . ARG A 1 82 ? -14.152 2.692 -2.090 1.00 86.50 82 ARG A C 1
ATOM 663 O O . ARG A 1 82 ? -15.118 3.395 -1.784 1.00 86.50 82 ARG A O 1
ATOM 670 N N . PRO A 1 83 ? -13.095 3.205 -2.744 1.00 85.81 83 PRO A N 1
ATOM 671 C CA . PRO A 1 83 ? -13.098 4.577 -3.237 1.00 85.81 83 PRO A CA 1
ATOM 672 C C . PRO A 1 83 ? -14.205 4.831 -4.260 1.00 85.81 83 PRO A C 1
ATOM 674 O O . PRO A 1 83 ? -14.729 3.910 -4.894 1.00 85.81 83 PRO A O 1
ATOM 677 N N . ALA A 1 84 ? -14.496 6.112 -4.489 1.00 86.44 84 ALA A N 1
ATOM 678 C CA . ALA A 1 84 ? -15.420 6.538 -5.532 1.00 86.44 84 ALA A CA 1
ATOM 679 C C . ALA A 1 84 ? -15.047 5.936 -6.899 1.00 86.44 84 ALA A C 1
ATOM 681 O O . ALA A 1 84 ? -13.868 5.808 -7.243 1.00 86.44 84 ALA A O 1
ATOM 682 N N . THR A 1 85 ? -16.055 5.602 -7.708 1.00 86.50 85 THR A N 1
ATOM 683 C CA . THR A 1 85 ? -15.870 4.949 -9.015 1.00 86.50 85 THR A CA 1
ATOM 684 C C . THR A 1 85 ? -14.910 5.713 -9.929 1.00 86.50 85 THR A C 1
ATOM 686 O O . THR A 1 85 ? -14.083 5.085 -10.585 1.00 86.50 85 THR A O 1
ATOM 689 N N . GLY A 1 86 ? -14.945 7.051 -9.917 1.00 86.19 86 GLY A N 1
ATOM 690 C CA . GLY A 1 86 ? -14.002 7.880 -10.677 1.00 86.19 86 GLY A CA 1
ATOM 691 C C . GLY A 1 86 ? -12.540 7.675 -10.259 1.00 86.19 86 GLY A C 1
ATOM 692 O O . GLY A 1 86 ? -11.673 7.512 -11.114 1.00 86.19 86 GLY A O 1
ATOM 693 N N . ILE A 1 87 ? -12.264 7.584 -8.952 1.00 86.19 87 ILE A N 1
ATOM 694 C CA . ILE A 1 87 ? -10.914 7.303 -8.433 1.00 86.19 87 ILE A CA 1
ATOM 695 C C . ILE A 1 87 ? -10.478 5.896 -8.844 1.00 86.19 87 ILE A C 1
ATOM 697 O O . ILE A 1 87 ? -9.348 5.711 -9.284 1.00 86.19 87 ILE A O 1
ATOM 701 N N . MET A 1 88 ? -11.381 4.913 -8.774 1.00 89.75 88 MET A N 1
ATOM 702 C CA . MET A 1 88 ? -11.092 3.546 -9.220 1.00 89.75 88 MET A CA 1
ATOM 703 C C . MET A 1 88 ? -10.772 3.482 -10.719 1.00 89.75 88 MET A C 1
ATOM 705 O O . MET A 1 88 ? -9.875 2.748 -11.122 1.00 89.75 8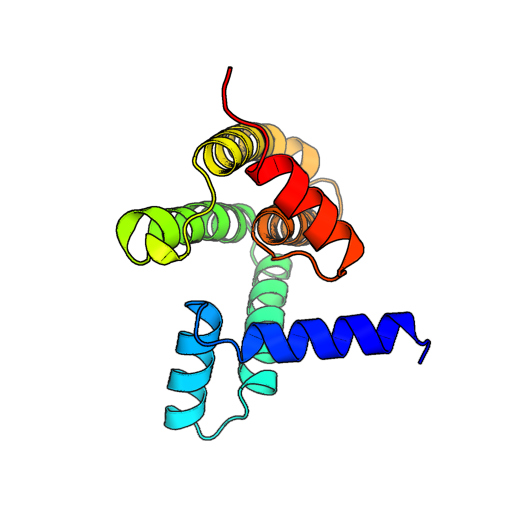8 MET A O 1
ATOM 709 N N . PHE A 1 89 ? -11.464 4.262 -11.552 1.00 89.94 89 PHE A N 1
ATOM 710 C CA . PHE A 1 89 ? -11.177 4.338 -12.985 1.00 89.94 89 PHE A CA 1
ATOM 711 C C . PHE A 1 89 ? -9.789 4.935 -13.261 1.00 89.94 89 PHE A C 1
ATOM 713 O O . PHE A 1 89 ? -9.012 4.370 -14.037 1.00 89.94 89 PHE A O 1
ATOM 720 N N . ILE A 1 90 ? -9.449 6.037 -12.583 1.00 90.25 90 ILE A N 1
ATOM 721 C CA . ILE A 1 90 ? -8.115 6.653 -12.658 1.00 90.25 90 ILE A CA 1
ATOM 722 C C . ILE A 1 90 ? -7.051 5.654 -12.199 1.00 90.25 90 ILE A C 1
ATOM 724 O O . ILE A 1 90 ? -6.057 5.454 -12.895 1.00 90.25 90 ILE A O 1
ATOM 728 N N . TYR A 1 91 ? -7.288 4.983 -11.071 1.00 93.19 91 TYR A N 1
ATOM 729 C CA . TYR A 1 91 ? -6.402 3.967 -10.521 1.00 93.19 91 TYR A CA 1
ATOM 730 C C . TYR A 1 91 ? -6.095 2.866 -11.541 1.00 93.19 91 TYR A C 1
ATOM 732 O O . TYR A 1 91 ? -4.928 2.625 -11.840 1.00 93.19 91 TYR A O 1
ATOM 740 N N . TRP A 1 92 ? -7.125 2.230 -12.111 1.00 95.38 92 TRP A N 1
ATOM 741 C CA . TRP A 1 92 ? -6.943 1.129 -13.061 1.00 95.38 92 TRP A CA 1
ATOM 742 C C . TRP A 1 92 ? -6.255 1.577 -14.350 1.00 95.38 92 TRP A C 1
ATOM 744 O O . TRP A 1 92 ? -5.428 0.841 -14.884 1.00 95.38 92 TRP A O 1
ATOM 754 N N . THR A 1 93 ? -6.542 2.795 -14.814 1.00 95.06 93 THR A N 1
ATOM 755 C CA . THR A 1 93 ? -5.881 3.376 -15.990 1.00 95.06 93 THR A CA 1
ATOM 756 C C . THR A 1 93 ? -4.391 3.597 -15.726 1.00 95.06 93 THR A C 1
ATOM 758 O O . THR A 1 93 ? -3.550 3.127 -16.493 1.00 95.06 93 THR A O 1
ATOM 761 N N . LEU A 1 94 ? -4.046 4.255 -14.612 1.00 95.38 94 LEU A N 1
ATOM 762 C CA . LEU A 1 94 ? -2.654 4.481 -14.213 1.00 95.38 94 LEU A CA 1
ATOM 763 C C . LEU A 1 94 ? -1.917 3.165 -13.956 1.00 95.38 94 LEU A C 1
ATOM 765 O O . LEU A 1 94 ? -0.759 3.025 -14.346 1.00 95.38 94 LEU A O 1
ATOM 769 N N . PHE A 1 95 ? -2.581 2.194 -13.329 1.00 96.31 95 PHE A N 1
ATOM 770 C CA . PHE A 1 95 ? -2.021 0.872 -13.074 1.00 96.31 95 PHE A CA 1
ATOM 771 C C . PHE A 1 95 ? -1.717 0.134 -14.377 1.00 96.31 95 PHE A C 1
ATOM 773 O O . PHE A 1 95 ? -0.597 -0.340 -14.549 1.00 96.31 95 PHE A O 1
ATOM 780 N N . GLY A 1 96 ? -2.666 0.100 -15.319 1.00 96.38 96 GLY A N 1
ATOM 781 C CA . GLY A 1 96 ? -2.475 -0.528 -16.626 1.00 96.38 96 GLY A CA 1
ATOM 782 C C . GLY A 1 96 ? -1.291 0.069 -17.386 1.00 96.38 96 GLY A C 1
ATOM 783 O O . GLY A 1 96 ? -0.424 -0.671 -17.847 1.00 96.38 96 GLY A O 1
ATOM 784 N N . VAL A 1 97 ? -1.196 1.404 -17.434 1.00 95.81 97 VAL A N 1
ATOM 785 C CA . VAL A 1 97 ? -0.033 2.097 -18.010 1.00 95.81 97 VAL A CA 1
ATOM 786 C C . VAL A 1 97 ? 1.243 1.695 -17.271 1.00 95.81 97 VAL A C 1
ATOM 788 O O . VAL A 1 97 ? 2.194 1.241 -17.898 1.00 95.81 97 VAL A O 1
ATOM 791 N N . SER A 1 98 ? 1.266 1.785 -15.940 1.00 95.56 98 SER A N 1
ATOM 792 C CA . SER A 1 98 ? 2.455 1.449 -15.156 1.00 95.56 98 SER A CA 1
ATOM 793 C C . SER A 1 98 ? 2.937 0.018 -15.395 1.00 95.56 98 SER A C 1
ATOM 795 O O . SER A 1 98 ? 4.140 -0.180 -15.463 1.00 95.56 98 SER A O 1
ATOM 797 N N . VAL A 1 99 ? 2.036 -0.959 -15.534 1.00 95.94 99 VAL A N 1
ATOM 798 C CA . VAL A 1 99 ? 2.399 -2.357 -15.821 1.00 95.94 99 VAL A CA 1
ATOM 799 C C . VAL A 1 99 ? 3.047 -2.498 -17.198 1.00 95.94 99 VAL A C 1
ATOM 801 O O . VAL A 1 99 ? 4.060 -3.179 -17.326 1.00 95.94 99 VAL A O 1
ATOM 804 N N . VAL A 1 100 ? 2.517 -1.824 -18.224 1.00 96.12 100 VAL A N 1
ATOM 805 C CA . VAL A 1 100 ? 3.114 -1.836 -19.573 1.00 96.12 100 VAL A CA 1
ATOM 806 C C . VAL A 1 100 ? 4.542 -1.278 -19.555 1.00 96.12 100 VAL A C 1
ATOM 808 O O . VAL A 1 100 ? 5.414 -1.789 -20.256 1.00 96.12 100 VAL A O 1
ATOM 811 N N . PHE A 1 101 ? 4.799 -0.266 -18.724 1.00 94.56 101 PHE A N 1
ATOM 812 C CA . PHE A 1 101 ? 6.111 0.368 -18.594 1.00 94.56 101 PHE A CA 1
ATOM 813 C C . PHE A 1 101 ? 7.041 -0.291 -17.560 1.00 94.56 101 PHE A C 1
ATOM 815 O O . PHE A 1 101 ? 8.170 0.177 -17.414 1.00 94.56 101 PHE A O 1
ATOM 822 N N . ASP A 1 102 ? 6.640 -1.377 -16.884 1.00 93.69 102 ASP A N 1
ATOM 823 C CA . ASP A 1 102 ? 7.429 -1.973 -15.790 1.00 93.69 102 ASP A CA 1
ATOM 824 C C . ASP A 1 102 ? 8.862 -2.300 -16.222 1.00 93.69 102 ASP A C 1
ATOM 826 O O . ASP A 1 102 ? 9.808 -1.891 -15.559 1.00 93.69 102 ASP A O 1
ATOM 830 N N . ARG A 1 103 ? 9.047 -2.930 -17.389 1.00 89.25 103 ARG A N 1
ATOM 831 C CA . ARG A 1 103 ? 10.384 -3.289 -17.903 1.00 89.25 103 ARG A CA 1
ATOM 832 C C . ARG A 1 103 ? 11.289 -2.084 -18.169 1.00 89.25 103 ARG A C 1
ATOM 834 O O . ARG A 1 103 ? 12.505 -2.214 -18.114 1.00 89.25 103 ARG A O 1
ATOM 841 N N . ILE A 1 104 ? 10.706 -0.925 -18.474 1.00 92.06 104 ILE A N 1
ATOM 842 C CA . ILE A 1 104 ? 11.446 0.320 -18.730 1.00 92.06 104 ILE A CA 1
ATOM 843 C C . ILE A 1 104 ? 11.746 1.041 -17.412 1.00 92.06 104 ILE A C 1
ATOM 845 O O . ILE A 1 104 ? 12.774 1.697 -17.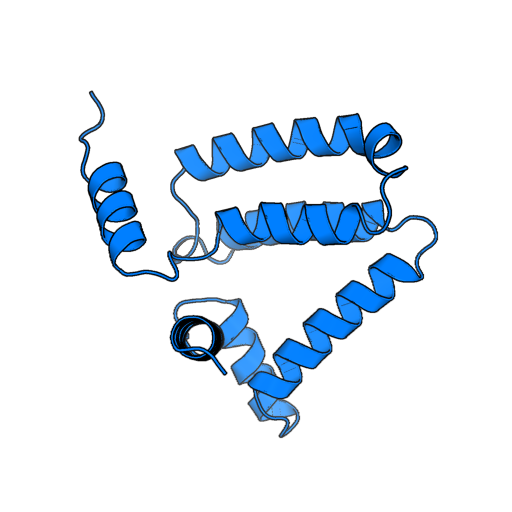278 1.00 92.06 104 ILE A O 1
ATOM 849 N N . LEU A 1 105 ? 10.859 0.944 -16.427 1.00 91.50 105 LEU A N 1
ATOM 850 C CA . LEU A 1 105 ? 11.014 1.643 -15.155 1.00 91.50 105 LEU A CA 1
ATOM 851 C C . LEU A 1 105 ? 11.804 0.829 -14.121 1.00 91.50 105 LEU A C 1
ATOM 853 O O . LEU A 1 105 ? 12.368 1.413 -13.201 1.00 91.50 105 LEU A O 1
ATOM 857 N N . GLU A 1 106 ? 11.928 -0.487 -14.308 1.00 89.69 106 GLU A N 1
ATOM 858 C CA . GLU A 1 106 ? 12.716 -1.403 -13.472 1.00 89.69 106 GLU A CA 1
ATOM 859 C C . GLU A 1 106 ? 14.215 -1.048 -13.423 1.00 89.69 106 GLU A C 1
ATOM 861 O O . GLU A 1 106 ? 14.899 -1.408 -12.468 1.00 89.69 106 GLU A O 1
ATOM 866 N N . TYR A 1 107 ? 14.719 -0.258 -14.381 1.00 89.38 107 TYR A N 1
ATOM 867 C CA . TYR A 1 107 ? 16.069 0.319 -14.319 1.00 89.38 107 TYR A CA 1
ATOM 868 C C . TYR A 1 107 ? 16.258 1.313 -13.160 1.00 89.38 107 TYR A C 1
ATOM 870 O O . TYR A 1 107 ? 17.392 1.596 -12.771 1.00 89.38 107 TYR A O 1
ATOM 878 N N . ILE A 1 108 ? 15.172 1.858 -12.605 1.00 92.19 108 ILE A N 1
ATOM 879 C CA . ILE A 1 108 ? 15.211 2.757 -11.453 1.00 92.19 108 ILE A CA 1
ATOM 880 C C . ILE A 1 108 ? 15.344 1.906 -10.175 1.00 92.19 108 ILE A C 1
ATOM 882 O O . ILE A 1 108 ? 14.486 1.060 -9.905 1.00 92.19 108 ILE A O 1
ATOM 886 N N . PRO A 1 109 ? 16.371 2.128 -9.335 1.00 90.88 109 PRO A N 1
ATOM 887 C CA . PRO A 1 109 ? 16.512 1.402 -8.078 1.00 90.88 109 PRO A CA 1
ATOM 888 C C . PRO A 1 109 ? 15.270 1.539 -7.194 1.00 90.88 109 PRO A C 1
ATOM 890 O O . PRO A 1 109 ? 14.715 2.628 -7.049 1.00 90.88 109 PRO A O 1
ATOM 893 N N . LEU A 1 110 ? 14.856 0.431 -6.571 1.00 94.25 110 LEU A N 1
ATOM 894 C CA . LEU A 1 110 ? 13.681 0.366 -5.689 1.00 94.25 110 LEU A CA 1
ATOM 895 C C . LEU A 1 110 ? 12.356 0.743 -6.381 1.00 94.25 110 LEU A C 1
ATOM 897 O O . LEU A 1 110 ? 11.375 1.048 -5.699 1.00 94.25 110 LEU A O 1
ATOM 901 N N . TYR A 1 111 ? 12.298 0.685 -7.717 1.00 95.62 111 TYR A N 1
ATOM 902 C CA . TYR A 1 111 ? 11.128 1.064 -8.511 1.00 95.62 111 TYR A CA 1
ATOM 903 C C . TYR A 1 111 ? 9.811 0.494 -7.965 1.00 95.62 111 TYR A C 1
ATOM 905 O O . TYR A 1 111 ? 8.874 1.250 -7.725 1.00 95.62 111 TYR A O 1
ATOM 913 N N . TYR A 1 112 ? 9.738 -0.811 -7.689 1.00 96.38 112 TYR A N 1
ATOM 914 C CA . TYR A 1 112 ? 8.494 -1.438 -7.224 1.00 96.38 112 TYR A CA 1
ATOM 915 C C . TYR A 1 112 ? 8.060 -1.006 -5.820 1.00 96.38 112 TYR A C 1
ATOM 917 O O . TYR A 1 112 ? 6.864 -1.004 -5.527 1.00 96.38 112 TYR A O 1
ATOM 925 N N . ILE A 1 113 ? 9.001 -0.597 -4.963 1.00 96.31 113 ILE A N 1
ATOM 926 C CA . ILE A 1 113 ? 8.681 -0.014 -3.654 1.00 96.31 113 ILE A CA 1
ATOM 927 C C . ILE A 1 113 ? 8.039 1.358 -3.863 1.00 96.31 113 ILE A C 1
ATOM 929 O O . ILE A 1 113 ? 6.978 1.630 -3.300 1.00 96.31 113 ILE A O 1
ATOM 933 N N . PHE A 1 114 ? 8.628 2.196 -4.723 1.00 95.31 114 PHE A N 1
ATOM 934 C CA . PHE A 1 114 ? 8.051 3.497 -5.063 1.00 95.31 114 PHE A CA 1
ATOM 935 C C . PHE A 1 114 ? 6.703 3.366 -5.776 1.00 95.31 114 PHE A C 1
ATOM 937 O O . PHE A 1 114 ? 5.775 4.104 -5.451 1.00 95.31 114 PHE A O 1
ATOM 944 N N . LYS A 1 115 ? 6.559 2.390 -6.681 1.00 95.56 115 LYS A N 1
ATOM 945 C CA . LYS A 1 115 ? 5.298 2.059 -7.352 1.00 95.56 115 LYS A CA 1
ATOM 946 C C . LYS A 1 115 ? 4.213 1.735 -6.327 1.00 95.56 115 LYS A C 1
ATOM 948 O O . LYS A 1 115 ? 3.160 2.367 -6.337 1.00 95.56 115 LYS A O 1
ATOM 953 N N . LEU A 1 116 ? 4.474 0.802 -5.408 1.00 95.50 116 LEU A N 1
ATOM 954 C CA . LEU A 1 116 ? 3.521 0.453 -4.353 1.00 95.50 116 LEU A CA 1
ATOM 955 C C . LEU A 1 116 ? 3.165 1.661 -3.487 1.00 95.50 116 LEU A C 1
ATOM 957 O O . LEU A 1 116 ? 1.983 1.912 -3.277 1.00 95.50 116 LEU A O 1
ATOM 961 N N . ALA A 1 117 ? 4.153 2.434 -3.031 1.00 93.25 117 ALA A N 1
ATOM 962 C CA . ALA A 1 117 ? 3.908 3.619 -2.214 1.00 93.25 117 ALA A CA 1
ATOM 963 C C . ALA A 1 117 ? 3.021 4.649 -2.938 1.00 93.25 117 ALA A C 1
ATOM 965 O O . ALA A 1 117 ? 2.063 5.150 -2.349 1.00 93.25 117 ALA A O 1
ATOM 966 N N . ALA A 1 118 ? 3.291 4.915 -4.220 1.00 92.50 118 ALA A N 1
ATOM 967 C CA . ALA A 1 118 ? 2.519 5.852 -5.032 1.00 92.50 118 ALA A CA 1
ATOM 968 C C . ALA A 1 118 ? 1.061 5.403 -5.209 1.00 92.50 118 ALA A C 1
ATOM 970 O O . ALA A 1 118 ? 0.143 6.201 -5.034 1.00 92.50 118 ALA A O 1
ATOM 971 N N . PHE A 1 119 ? 0.831 4.122 -5.503 1.00 93.50 119 PHE A N 1
ATOM 972 C CA . PHE A 1 119 ? -0.524 3.601 -5.667 1.00 93.50 119 PHE A CA 1
ATOM 973 C C . PHE A 1 119 ? -1.275 3.461 -4.339 1.00 93.50 119 PHE A C 1
ATOM 975 O O . PHE A 1 119 ? -2.468 3.742 -4.300 1.00 93.50 119 PHE A O 1
ATOM 982 N N . ILE A 1 120 ? -0.605 3.080 -3.245 1.00 89.12 120 ILE A N 1
ATOM 983 C CA . ILE A 1 120 ? -1.211 3.049 -1.905 1.00 89.12 120 ILE A CA 1
ATOM 984 C C . ILE A 1 120 ? -1.653 4.457 -1.496 1.00 89.12 120 ILE A C 1
ATOM 986 O O . ILE A 1 120 ? -2.745 4.612 -0.954 1.00 89.12 120 ILE A O 1
ATOM 990 N N . ALA A 1 121 ? -0.860 5.487 -1.808 1.00 86.12 121 ALA A N 1
ATOM 991 C CA . ALA A 1 121 ? -1.196 6.872 -1.490 1.00 86.12 121 ALA A CA 1
ATOM 992 C C . ALA A 1 121 ? -2.521 7.343 -2.115 1.00 86.12 121 ALA A C 1
ATOM 994 O O . ALA A 1 121 ? -3.185 8.191 -1.526 1.00 86.12 121 ALA A O 1
ATOM 995 N N . LEU A 1 122 ? -2.955 6.759 -3.240 1.00 84.38 122 LEU A N 1
ATOM 996 C CA . LEU A 1 122 ? -4.258 7.060 -3.851 1.00 84.38 122 LEU A CA 1
ATOM 997 C C . LEU A 1 122 ? -5.451 6.591 -3.003 1.00 84.38 122 LEU A C 1
ATOM 999 O O . LEU A 1 122 ? -6.557 7.096 -3.181 1.00 84.38 122 LEU A O 1
ATOM 1003 N N . PHE A 1 123 ? -5.240 5.632 -2.099 1.00 83.31 123 PHE A N 1
ATOM 1004 C CA . PHE A 1 123 ? -6.274 5.092 -1.210 1.00 83.31 123 PHE A CA 1
ATOM 1005 C C . PHE A 1 123 ? -6.197 5.647 0.213 1.00 83.31 123 PHE A C 1
ATOM 1007 O O . PHE A 1 123 ? -7.106 5.407 1.009 1.00 83.31 123 PHE A O 1
ATOM 1014 N N . LEU A 1 124 ? -5.120 6.354 0.563 1.00 82.88 124 LEU A N 1
ATOM 1015 C CA . LEU A 1 124 ? -4.962 6.893 1.907 1.00 82.88 124 LEU A CA 1
ATOM 1016 C C . LEU A 1 124 ? -5.904 8.087 2.105 1.00 82.88 124 LEU A C 1
ATOM 1018 O O . LEU A 1 124 ? -5.970 8.968 1.243 1.00 82.88 124 LEU A O 1
ATOM 1022 N N . PRO A 1 125 ? -6.618 8.164 3.244 1.00 76.94 125 PRO A N 1
ATOM 1023 C CA . PRO A 1 125 ? -7.358 9.369 3.575 1.00 76.94 125 PRO A CA 1
ATOM 1024 C C . PRO A 1 125 ? -6.382 10.548 3.717 1.00 76.94 125 PRO A C 1
ATOM 1026 O O . PRO A 1 125 ? -5.210 10.354 4.045 1.00 76.94 125 PRO A O 1
ATOM 1029 N N . PRO A 1 126 ? -6.836 11.787 3.495 1.00 68.38 126 PRO A N 1
ATOM 1030 C CA . PRO A 1 126 ? -5.975 12.953 3.619 1.00 68.38 126 PRO A CA 1
ATOM 1031 C C . PRO A 1 126 ? -5.352 13.042 5.019 1.00 68.38 126 PRO A C 1
ATOM 1033 O O . PRO A 1 126 ? -6.056 12.994 6.026 1.00 68.38 126 PRO A O 1
ATOM 1036 N N . SER A 1 127 ? -4.028 13.200 5.078 1.00 58.66 127 SER A N 1
ATOM 1037 C CA . SER A 1 127 ? -3.273 13.325 6.334 1.00 58.66 127 SER A CA 1
ATOM 1038 C C . SER A 1 127 ? -3.318 14.718 6.958 1.00 58.66 127 SER A C 1
ATOM 1040 O O . SER A 1 127 ? -2.889 14.904 8.093 1.00 58.66 127 SER A O 1
ATOM 1042 N N . ASN A 1 128 ? -3.864 15.699 6.234 1.00 56.91 128 ASN A N 1
ATOM 1043 C CA . ASN A 1 128 ? -3.973 17.086 6.664 1.00 56.91 128 ASN A CA 1
ATOM 1044 C C . ASN A 1 128 ? -5.429 17.572 6.518 1.00 56.91 128 ASN A C 1
ATOM 1046 O O . ASN A 1 128 ? -6.021 17.367 5.451 1.00 56.91 128 ASN A O 1
ATOM 1050 N N . PRO A 1 129 ? -5.996 18.272 7.519 1.00 53.91 129 PRO A N 1
ATOM 1051 C CA . PRO A 1 129 ? -7.346 18.846 7.447 1.00 53.91 129 PRO A CA 1
ATOM 1052 C C . PRO A 1 129 ? -7.558 19.779 6.241 1.00 53.91 129 PRO A C 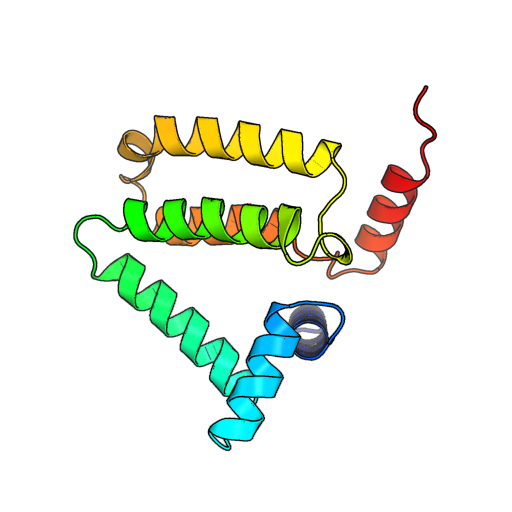1
ATOM 1054 O O . PRO A 1 129 ? -8.661 19.872 5.709 1.00 53.91 129 PRO A O 1
ATOM 1057 N N . THR A 1 130 ? -6.502 20.421 5.732 1.00 51.72 130 THR A N 1
ATOM 1058 C CA . THR A 1 130 ? -6.560 21.229 4.498 1.00 51.72 130 THR A CA 1
ATOM 1059 C C . THR A 1 130 ? -6.843 20.369 3.263 1.00 51.72 130 THR A C 1
ATOM 1061 O O . THR A 1 130 ? -7.611 20.765 2.387 1.00 51.72 130 THR A O 1
ATOM 1064 N N . ILE A 1 131 ? -6.270 19.165 3.200 1.00 55.12 131 ILE A N 1
ATOM 1065 C CA . ILE A 1 131 ? -6.534 18.212 2.116 1.00 55.12 131 ILE A CA 1
ATOM 1066 C C . ILE A 1 131 ? -7.918 17.580 2.313 1.00 55.12 131 ILE A C 1
ATOM 1068 O O . ILE A 1 131 ? -8.614 17.361 1.331 1.00 55.12 131 ILE A O 1
ATOM 1072 N N . GLU A 1 132 ? -8.383 17.391 3.554 1.00 56.47 132 GLU A N 1
ATOM 1073 C CA . GLU A 1 132 ? -9.765 16.974 3.843 1.00 56.47 132 GLU A CA 1
ATOM 1074 C C . GLU A 1 132 ? -10.799 17.982 3.316 1.00 56.47 132 GLU A C 1
ATOM 1076 O O . GLU A 1 132 ? -11.814 17.584 2.743 1.00 56.47 132 GLU A O 1
ATOM 1081 N N . LEU A 1 133 ? -10.524 19.286 3.428 1.00 55.84 133 LEU A N 1
ATOM 1082 C CA . LEU A 1 133 ? -11.360 20.339 2.844 1.00 55.84 133 LEU A CA 1
ATOM 1083 C C . LEU A 1 133 ? -11.373 20.287 1.312 1.00 55.84 133 LEU A C 1
ATOM 1085 O O . LEU A 1 133 ? -12.435 20.449 0.715 1.00 55.84 133 LEU A O 1
ATOM 1089 N N . ILE A 1 134 ? -10.232 20.019 0.671 1.00 57.53 134 ILE A N 1
ATOM 1090 C CA . ILE A 1 134 ? -10.159 19.830 -0.787 1.00 57.53 134 ILE A CA 1
ATOM 1091 C C . ILE A 1 134 ? -10.926 18.566 -1.194 1.00 57.53 134 ILE A C 1
ATOM 1093 O O . ILE A 1 134 ? -11.718 18.614 -2.130 1.00 57.53 134 ILE A O 1
ATOM 1097 N N . HIS A 1 135 ? -10.777 17.468 -0.453 1.00 56.19 135 HIS A N 1
ATOM 1098 C CA . HIS A 1 135 ? -11.468 16.205 -0.711 1.00 56.19 135 HIS A CA 1
ATOM 1099 C C . HIS A 1 135 ? -12.990 16.345 -0.554 1.00 56.19 135 HIS A C 1
ATOM 1101 O O . HIS A 1 135 ? -13.745 15.876 -1.402 1.00 56.19 135 HIS A O 1
ATOM 1107 N N . LYS A 1 136 ? -13.457 17.056 0.484 1.00 59.44 136 LYS A N 1
ATOM 1108 C CA . LYS A 1 136 ? -14.876 17.412 0.658 1.00 59.44 136 LYS A CA 1
ATOM 1109 C C . LYS A 1 136 ? -15.368 18.335 -0.449 1.00 59.44 136 LYS A C 1
ATOM 1111 O O . LYS A 1 136 ? -16.481 18.159 -0.924 1.00 59.44 136 LYS A O 1
ATOM 1116 N N . LYS A 1 137 ? -14.553 19.301 -0.878 1.00 61.69 137 LYS A N 1
ATOM 1117 C CA . LYS A 1 137 ? -14.915 20.224 -1.958 1.00 61.69 137 LYS A CA 1
ATOM 1118 C C . LYS A 1 137 ? -15.021 19.507 -3.302 1.00 61.69 137 LYS A C 1
ATOM 1120 O O . LYS A 1 137 ? -15.938 19.817 -4.041 1.00 61.69 137 LYS A O 1
ATOM 1125 N N . ILE A 1 138 ? -14.151 18.537 -3.586 1.00 62.50 138 ILE A N 1
ATOM 1126 C CA . ILE A 1 138 ? -14.219 17.692 -4.789 1.00 62.50 138 ILE A CA 1
ATOM 1127 C C . I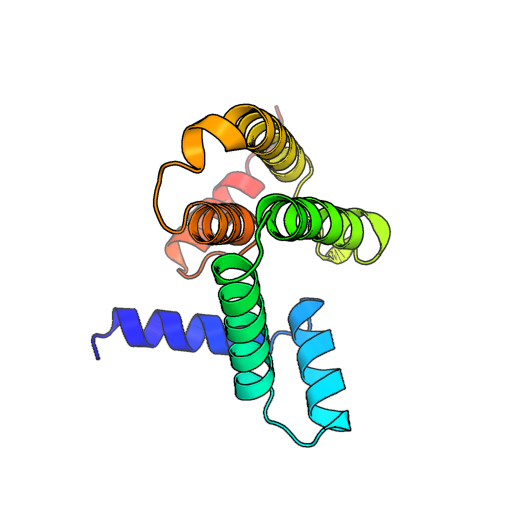LE A 1 138 ? -15.444 16.769 -4.733 1.00 62.50 138 ILE A C 1
ATOM 1129 O O . ILE A 1 138 ? -16.191 16.701 -5.701 1.00 62.50 138 ILE A O 1
ATOM 1133 N N . ASN A 1 139 ? -15.702 16.125 -3.590 1.00 59.78 139 ASN A N 1
ATOM 1134 C CA . ASN A 1 139 ? -16.842 15.215 -3.421 1.00 59.78 139 ASN A CA 1
ATOM 1135 C C . ASN A 1 139 ? -18.214 15.923 -3.362 1.00 59.78 139 ASN A C 1
ATOM 1137 O O . ASN A 1 139 ? -19.230 15.274 -3.579 1.00 59.78 139 ASN A O 1
ATOM 1141 N N . ASN A 1 140 ? -18.257 17.229 -3.068 1.00 59.62 140 ASN A N 1
ATOM 1142 C CA . ASN A 1 140 ? -19.484 18.038 -3.032 1.00 59.62 140 ASN A CA 1
ATOM 1143 C C . ASN A 1 140 ? -19.747 18.825 -4.329 1.00 59.62 140 ASN A C 1
ATOM 1145 O O . ASN A 1 140 ? -20.682 19.627 -4.359 1.00 59.62 140 ASN A O 1
ATOM 1149 N N . ILE A 1 141 ? -18.944 18.657 -5.388 1.00 51.50 141 ILE A N 1
ATOM 1150 C CA . ILE A 1 141 ? -19.295 19.214 -6.700 1.00 51.50 141 ILE A CA 1
ATOM 1151 C C . ILE A 1 141 ? -20.356 18.287 -7.306 1.00 51.50 141 ILE A C 1
ATOM 1153 O O . ILE A 1 141 ? -20.039 17.129 -7.574 1.00 51.50 141 ILE A O 1
ATOM 1157 N N . PRO A 1 142 ? -21.606 18.750 -7.501 1.00 43.66 142 PRO A N 1
ATOM 1158 C CA . PRO A 1 142 ? -22.628 17.935 -8.141 1.00 43.66 142 PRO A CA 1
ATOM 1159 C C . PRO A 1 142 ? -22.178 17.607 -9.567 1.00 43.66 142 PRO A C 1
ATOM 1161 O O . PRO A 1 142 ? -21.740 18.502 -10.297 1.00 43.66 142 PRO A O 1
ATOM 1164 N N . GLU A 1 143 ? -22.262 16.328 -9.943 1.00 46.72 143 GLU A N 1
ATOM 1165 C CA . GLU A 1 143 ? -22.080 15.898 -11.330 1.00 46.72 143 GLU A CA 1
ATOM 1166 C C . GLU A 1 143 ? -23.052 16.701 -12.209 1.00 46.72 143 GLU A C 1
ATOM 1168 O O . GLU A 1 143 ? -24.252 16.760 -11.931 1.00 46.72 143 GLU A O 1
ATOM 1173 N N . LYS A 1 144 ? -22.497 17.407 -13.199 1.00 40.22 144 LYS A N 1
ATOM 1174 C CA . LYS A 1 144 ? -23.256 18.159 -14.202 1.00 40.22 144 LYS A CA 1
ATOM 1175 C C . LYS A 1 144 ? -23.697 17.248 -15.332 1.00 40.22 144 LYS A C 1
ATOM 1177 O O . LYS A 1 144 ? -22.858 16.425 -15.759 1.00 40.22 144 LYS A O 1
#

Radius of gyration: 16.85 Å; chains: 1; bounding box: 40×35×41 Å

Secondary structure (DSSP, 8-state):
--HHHHHHHHHHHHHHH-TTSHHHHHHHHHHHHH---HHHHHHHHHHHHHHHHHH-SSHHHHHHHHHHHHHHIIIII-TTTPPPHHHHHHHHHHHHHHHHTHHHHTTSTTHHHHHHHHHHHTTSPPSSHHHHHHHHHHHTS---

Foldseek 3Di:
DDPVVVLLVVLVVCVLCPPLDPNVVVLVVVCVVPVDDSVVSVVVVLVVLLVCCVPDPCSCCVLLVCLVVVQVCCVPVVVSLHDDPVLVVVLVVVSVVCSVCVVVQVVPPPSSVVVNVVSVVSSDDDSDVVVVVVVVVVVPPPDD